Protein AF-A0A183EDA5-F1 (afdb_monomer)

Foldseek 3Di:
DQELQCCQPPPVSVPVVDDDDPVCPQDEAEYEDPDPVSVVSSVVVCVVVHPYYHYDPPDDDPD

Structure (mmCIF, N/CA/C/O backbone):
data_AF-A0A183EDA5-F1
#
_entry.id   AF-A0A183EDA5-F1
#
loop_
_atom_site.group_PDB
_atom_site.id
_atom_site.type_symbol
_atom_site.label_atom_id
_atom_site.label_alt_id
_atom_site.label_comp_id
_atom_site.label_asym_id
_atom_site.label_entity_id
_atom_site.label_seq_id
_atom_site.pdbx_PDB_ins_code
_atom_site.Cartn_x
_atom_site.Cartn_y
_atom_site.Cartn_z
_atom_site.occupancy
_atom_site.B_iso_or_equiv
_atom_site.auth_seq_id
_atom_site.auth_comp_id
_atom_site.auth_asym_id
_atom_site.auth_atom_id
_atom_site.pdbx_PDB_model_num
ATOM 1 N N . MET A 1 1 ? 9.347 4.924 4.372 1.00 86.81 1 MET A N 1
ATOM 2 C CA . MET A 1 1 ? 8.072 4.706 5.079 1.00 86.81 1 MET A CA 1
ATOM 3 C C . MET A 1 1 ? 7.074 5.743 4.585 1.00 86.81 1 MET A C 1
ATOM 5 O O . MET A 1 1 ? 7.405 6.923 4.588 1.00 86.81 1 MET A O 1
ATOM 9 N N . ILE A 1 2 ? 5.921 5.301 4.082 1.00 96.38 2 ILE A N 1
ATOM 10 C CA . ILE A 1 2 ? 4.868 6.161 3.525 1.00 96.38 2 ILE A CA 1
ATOM 11 C C . ILE A 1 2 ? 3.831 6.461 4.614 1.00 96.38 2 ILE A C 1
ATOM 13 O O . ILE A 1 2 ? 3.349 5.549 5.284 1.00 96.38 2 ILE A O 1
ATOM 17 N N . HIS A 1 3 ? 3.456 7.729 4.778 1.00 95.75 3 HIS A N 1
ATOM 18 C CA . HIS A 1 3 ? 2.402 8.132 5.709 1.00 95.75 3 HIS A CA 1
ATOM 19 C C . HIS A 1 3 ? 1.029 7.767 5.133 1.00 95.75 3 HIS A C 1
ATOM 21 O O . HIS A 1 3 ? 0.589 8.383 4.162 1.00 95.75 3 HIS A O 1
ATOM 27 N N . ALA A 1 4 ? 0.347 6.777 5.717 1.00 97.06 4 ALA A N 1
ATOM 28 C CA . ALA A 1 4 ? -0.902 6.250 5.161 1.00 97.06 4 ALA A CA 1
ATOM 29 C C . ALA A 1 4 ? -1.990 7.328 5.036 1.00 97.06 4 ALA A C 1
ATOM 31 O O . ALA A 1 4 ? -2.688 7.371 4.028 1.00 97.06 4 ALA A O 1
ATOM 32 N N . HIS A 1 5 ? -2.088 8.245 6.008 1.00 96.12 5 HIS A N 1
ATOM 33 C CA . HIS A 1 5 ? -3.067 9.331 5.964 1.00 96.12 5 HIS A CA 1
ATOM 34 C C . HIS A 1 5 ? -2.863 10.235 4.741 1.00 96.12 5 HIS A C 1
ATOM 36 O O . HIS A 1 5 ? -3.784 10.400 3.946 1.00 96.12 5 HIS A O 1
ATOM 42 N N . LEU A 1 6 ? -1.641 10.745 4.542 1.00 97.00 6 LEU A N 1
ATOM 43 C CA . LEU A 1 6 ? -1.305 11.585 3.386 1.00 97.00 6 LEU A CA 1
ATOM 44 C C . LEU A 1 6 ? -1.439 10.813 2.069 1.00 97.00 6 LEU A C 1
ATOM 46 O O . LEU A 1 6 ? -1.874 11.365 1.065 1.00 97.00 6 LEU A O 1
ATOM 50 N N . PHE A 1 7 ? -1.108 9.520 2.067 1.00 97.75 7 PHE A N 1
ATOM 51 C CA . PHE A 1 7 ? -1.251 8.671 0.886 1.00 97.75 7 PHE A CA 1
ATOM 52 C C . PHE A 1 7 ? -2.712 8.513 0.444 1.00 97.75 7 PHE A C 1
ATOM 54 O O . PHE A 1 7 ? -2.998 8.461 -0.754 1.00 97.75 7 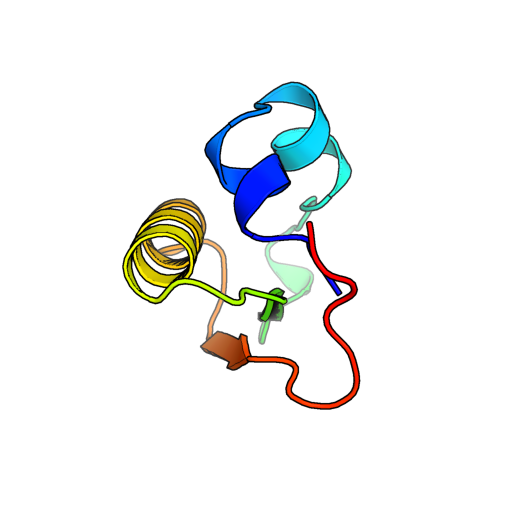PHE A O 1
ATOM 61 N N . VAL A 1 8 ? -3.644 8.461 1.398 1.00 98.06 8 VAL A N 1
ATOM 62 C CA . VAL A 1 8 ? -5.084 8.397 1.124 1.00 98.06 8 VAL A CA 1
ATOM 63 C C . VAL A 1 8 ? -5.615 9.764 0.683 1.00 98.06 8 VAL A C 1
ATOM 65 O O . VAL A 1 8 ? -6.304 9.842 -0.338 1.00 98.06 8 VAL A O 1
ATOM 68 N N . THR A 1 9 ? -5.284 10.836 1.408 1.00 97.94 9 THR A N 1
ATOM 69 C CA . THR A 1 9 ? -5.944 12.147 1.264 1.00 97.94 9 THR A C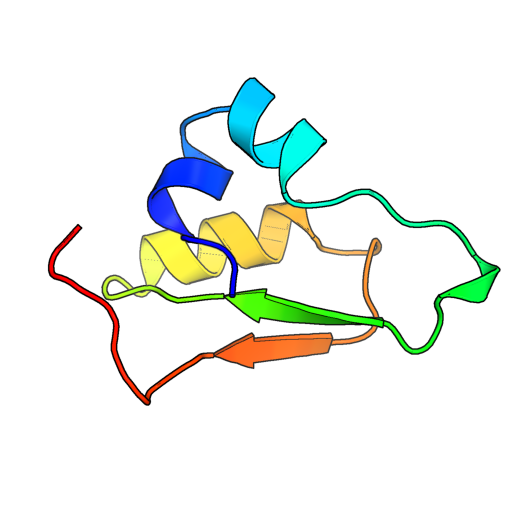A 1
ATOM 70 C C . THR A 1 9 ? -5.320 13.067 0.215 1.00 97.94 9 THR A C 1
ATOM 72 O O . THR A 1 9 ? -6.027 13.906 -0.342 1.00 97.94 9 THR A O 1
ATOM 75 N N . ASP A 1 10 ? -4.037 12.900 -0.111 1.00 98.00 10 ASP A N 1
ATOM 76 C CA . ASP A 1 10 ? -3.312 13.760 -1.046 1.00 98.00 10 ASP A CA 1
ATOM 77 C C . ASP A 1 10 ? -2.816 12.961 -2.264 1.00 98.00 10 ASP A C 1
ATOM 79 O O . ASP A 1 10 ? -1.843 12.204 -2.224 1.00 98.00 10 ASP A O 1
ATOM 83 N N . ALA A 1 11 ? -3.487 13.157 -3.403 1.00 96.81 11 ALA A N 1
ATOM 84 C CA . ALA A 1 11 ? -3.134 12.509 -4.666 1.00 96.81 11 ALA A CA 1
ATOM 85 C C . ALA A 1 11 ? -1.772 12.960 -5.229 1.00 96.81 11 ALA A C 1
ATOM 87 O O . ALA A 1 11 ? -1.147 12.231 -6.003 1.00 96.81 11 ALA A O 1
ATOM 88 N N . THR A 1 12 ? -1.304 14.160 -4.887 1.00 97.44 12 THR A N 1
ATOM 89 C CA . THR A 1 12 ? 0.031 14.632 -5.265 1.00 97.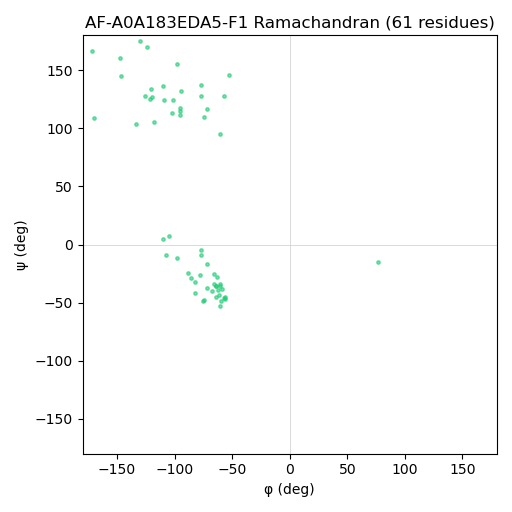44 12 THR A CA 1
ATOM 90 C C . THR A 1 12 ? 1.084 13.936 -4.421 1.00 97.44 12 THR A C 1
ATOM 92 O O . THR A 1 12 ? 2.000 13.358 -5.003 1.00 97.44 12 THR A O 1
ATOM 95 N N . TYR A 1 13 ? 0.904 13.882 -3.098 1.00 97.69 13 TYR A N 1
ATOM 96 C CA . TYR A 1 13 ? 1.767 13.099 -2.209 1.00 97.69 13 TYR A CA 1
ATOM 97 C C . TYR A 1 13 ? 1.810 11.625 -2.620 1.00 97.69 13 TYR A C 1
ATOM 99 O O . TYR A 1 13 ? 2.884 11.050 -2.737 1.00 97.69 13 TYR A O 1
ATOM 107 N N . ARG A 1 14 ? 0.662 11.007 -2.920 1.00 96.88 14 ARG A N 1
ATOM 108 C CA . ARG A 1 14 ? 0.599 9.609 -3.371 1.00 96.88 14 ARG A CA 1
ATOM 109 C C . ARG A 1 14 ? 1.458 9.347 -4.609 1.00 96.88 14 ARG A C 1
ATOM 111 O O . ARG A 1 14 ? 2.211 8.378 -4.629 1.00 96.88 14 ARG A O 1
ATOM 118 N N . ARG A 1 15 ? 1.367 10.215 -5.625 1.00 96.00 15 ARG A N 1
ATOM 119 C CA . ARG A 1 15 ? 2.145 10.085 -6.872 1.00 96.00 15 ARG A CA 1
ATOM 120 C C . ARG A 1 15 ? 3.646 10.253 -6.658 1.00 96.00 15 ARG A C 1
ATOM 122 O O . ARG A 1 15 ? 4.419 9.633 -7.375 1.00 96.00 15 ARG A O 1
ATOM 129 N N . THR A 1 16 ? 4.060 11.099 -5.718 1.00 96.69 16 THR A N 1
ATOM 130 C CA . THR A 1 16 ? 5.485 11.316 -5.429 1.00 96.69 16 THR A CA 1
ATOM 131 C C . THR A 1 16 ? 6.048 10.291 -4.445 1.00 96.69 16 THR A C 1
ATOM 133 O O . THR A 1 16 ? 7.227 9.965 -4.526 1.00 96.69 16 THR A O 1
ATOM 136 N N . ALA A 1 17 ? 5.220 9.756 -3.544 1.00 96.50 17 ALA A N 1
ATOM 137 C CA . ALA A 1 17 ? 5.607 8.762 -2.545 1.00 96.50 17 ALA A CA 1
ATOM 138 C C . ALA A 1 17 ? 5.728 7.339 -3.111 1.00 96.50 17 ALA A C 1
ATOM 140 O O . ALA A 1 17 ? 6.471 6.534 -2.552 1.00 96.50 17 ALA A O 1
ATOM 141 N N . LEU A 1 18 ? 5.007 7.021 -4.194 1.00 9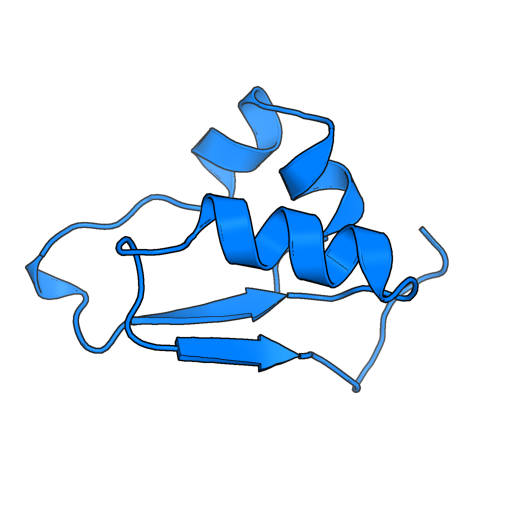6.50 18 LEU A N 1
ATOM 142 C CA . LEU A 1 18 ? 5.047 5.713 -4.843 1.00 96.50 18 LEU A CA 1
ATOM 143 C C . LEU A 1 18 ? 5.187 5.858 -6.363 1.00 96.50 18 LEU A C 1
ATOM 145 O O . LEU A 1 18 ? 4.221 6.128 -7.073 1.00 96.50 18 LEU A O 1
ATOM 149 N N . SER A 1 19 ? 6.400 5.612 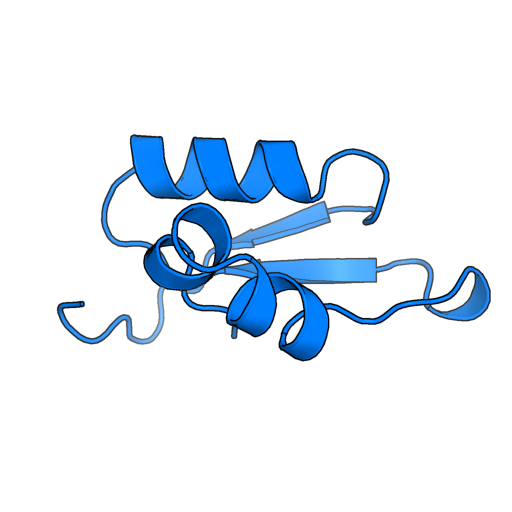-6.852 1.00 95.00 19 SER A N 1
ATOM 150 C CA . SER A 1 19 ? 6.714 5.428 -8.269 1.00 95.00 19 SER A CA 1
ATOM 151 C C . SER A 1 19 ? 7.430 4.093 -8.416 1.00 95.00 19 SER A C 1
ATOM 153 O O . SER A 1 19 ? 8.397 3.846 -7.701 1.00 95.00 19 SER A O 1
ATOM 155 N N . THR A 1 20 ? 6.952 3.236 -9.314 1.00 95.88 20 THR A N 1
ATOM 156 C CA . THR A 1 20 ? 7.483 1.881 -9.500 1.00 95.88 20 THR A CA 1
ATOM 157 C C . THR A 1 20 ? 7.372 1.431 -10.958 1.00 95.88 20 THR A C 1
ATOM 159 O O . THR A 1 20 ? 6.597 1.991 -11.737 1.00 95.88 20 THR A O 1
ATOM 162 N N . CYS A 1 21 ? 8.149 0.420 -11.330 1.00 95.88 21 CYS A N 1
ATOM 163 C CA . CYS A 1 21 ? 8.119 -0.277 -12.605 1.00 95.88 21 CYS A CA 1
ATOM 164 C C . CYS A 1 21 ? 8.076 -1.803 -12.395 1.00 95.88 21 CYS A C 1
ATOM 166 O O . CYS A 1 21 ? 8.137 -2.304 -11.276 1.00 95.88 21 CYS A O 1
ATOM 168 N N . ARG A 1 22 ? 7.950 -2.575 -13.483 1.00 95.50 22 ARG A N 1
ATOM 169 C CA . ARG A 1 22 ? 7.856 -4.045 -13.385 1.00 95.50 22 ARG A CA 1
ATOM 170 C C . ARG A 1 22 ? 9.115 -4.696 -12.805 1.00 95.50 22 ARG A C 1
ATOM 172 O O . ARG A 1 22 ? 8.988 -5.745 -12.180 1.00 95.50 22 ARG A O 1
ATOM 179 N N . ASP A 1 23 ? 10.274 -4.073 -12.991 1.00 97.75 23 ASP A N 1
ATOM 180 C CA . ASP A 1 23 ? 11.569 -4.605 -12.556 1.00 97.75 23 ASP A CA 1
ATOM 181 C C . ASP A 1 23 ? 11.810 -4.436 -11.046 1.00 97.75 23 ASP A C 1
ATOM 183 O O . ASP A 1 23 ? 12.732 -5.038 -10.505 1.00 97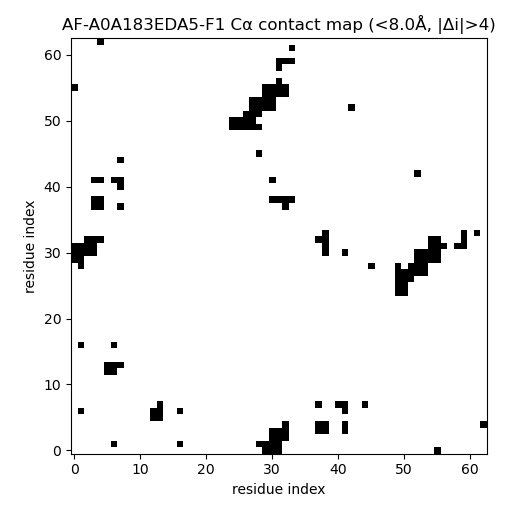.75 23 ASP A O 1
ATOM 187 N N . ASP A 1 24 ? 10.952 -3.685 -10.344 1.00 96.81 24 ASP A N 1
ATOM 188 C CA . ASP A 1 24 ? 11.027 -3.525 -8.884 1.00 96.81 24 ASP A CA 1
ATOM 189 C C . ASP A 1 24 ? 10.476 -4.739 -8.119 1.00 96.81 24 ASP A C 1
ATOM 191 O O . ASP A 1 24 ? 10.514 -4.770 -6.888 1.00 96.81 24 ASP A O 1
ATOM 195 N N . ARG A 1 25 ? 9.913 -5.734 -8.818 1.00 97.62 25 ARG A N 1
ATOM 196 C CA . ARG A 1 25 ? 9.301 -6.899 -8.173 1.00 97.62 25 ARG A CA 1
ATOM 197 C C . ARG A 1 25 ? 10.361 -7.897 -7.669 1.00 97.62 25 ARG A C 1
ATOM 199 O O . ARG A 1 25 ? 11.282 -8.221 -8.418 1.00 97.62 25 ARG A O 1
ATOM 206 N N . PRO A 1 26 ? 10.202 -8.465 -6.453 1.00 97.44 26 PRO A N 1
ATOM 207 C CA . PRO A 1 26 ? 9.062 -8.291 -5.553 1.00 97.44 26 PRO A CA 1
ATOM 208 C C . PRO A 1 26 ? 9.091 -6.948 -4.808 1.00 97.44 26 PRO A C 1
ATOM 210 O O . PRO A 1 26 ? 10.068 -6.614 -4.141 1.00 97.44 26 PRO A O 1
ATOM 213 N N . LEU A 1 27 ? 7.984 -6.210 -4.874 1.00 97.94 27 LEU A N 1
ATOM 214 C CA . LEU A 1 27 ? 7.844 -4.898 -4.254 1.00 97.94 27 LEU A CA 1
ATOM 215 C C . LEU A 1 27 ? 7.050 -5.005 -2.951 1.00 97.94 27 LEU A C 1
ATOM 217 O O . LEU A 1 27 ? 5.900 -5.445 -2.957 1.00 97.94 27 LEU A O 1
ATOM 221 N N . ILE A 1 28 ? 7.628 -4.528 -1.847 1.00 98.06 28 ILE A N 1
ATOM 222 C CA . ILE A 1 28 ? 6.937 -4.368 -0.561 1.00 98.06 28 ILE A CA 1
ATOM 223 C C . ILE A 1 28 ? 6.736 -2.882 -0.277 1.00 98.06 28 ILE A C 1
ATOM 225 O O . ILE A 1 28 ? 7.698 -2.114 -0.226 1.00 98.06 28 ILE A O 1
ATOM 229 N N . VAL A 1 29 ? 5.489 -2.472 -0.053 1.00 98.19 29 VAL A N 1
ATOM 230 C CA . VAL A 1 29 ? 5.160 -1.090 0.315 1.00 98.19 29 VAL A CA 1
ATOM 231 C C . VAL A 1 29 ? 5.048 -0.987 1.831 1.00 98.19 29 VAL A C 1
ATOM 233 O O . VAL A 1 29 ? 4.186 -1.615 2.441 1.00 98.19 29 VAL A O 1
ATOM 236 N N . GLN A 1 30 ? 5.910 -0.178 2.450 1.00 97.75 30 GLN A N 1
ATOM 237 C CA . GLN A 1 30 ? 5.877 0.047 3.895 1.00 97.75 30 GLN A CA 1
ATOM 238 C C . GLN A 1 30 ? 5.076 1.306 4.246 1.00 97.75 30 GLN A C 1
ATOM 240 O O . GLN A 1 30 ? 5.519 2.431 3.973 1.00 97.75 30 GLN A O 1
ATOM 245 N N . PHE A 1 31 ? 3.951 1.121 4.935 1.00 97.75 31 PHE A N 1
ATOM 246 C CA . PHE A 1 31 ? 3.141 2.202 5.487 1.00 97.75 31 PHE A CA 1
ATOM 247 C C . PHE A 1 31 ? 3.425 2.437 6.966 1.00 97.75 31 PHE A C 1
ATOM 249 O O . PHE A 1 31 ? 3.809 1.536 7.708 1.00 97.75 31 PHE A O 1
ATOM 256 N N . CYS A 1 32 ? 3.159 3.658 7.409 1.00 96.62 32 CYS A N 1
ATOM 257 C CA . CYS A 1 32 ? 2.931 3.965 8.809 1.00 96.62 32 CYS A CA 1
ATOM 258 C C . CYS A 1 32 ? 1.536 4.551 8.974 1.00 96.62 32 CYS A C 1
ATOM 260 O O . CYS A 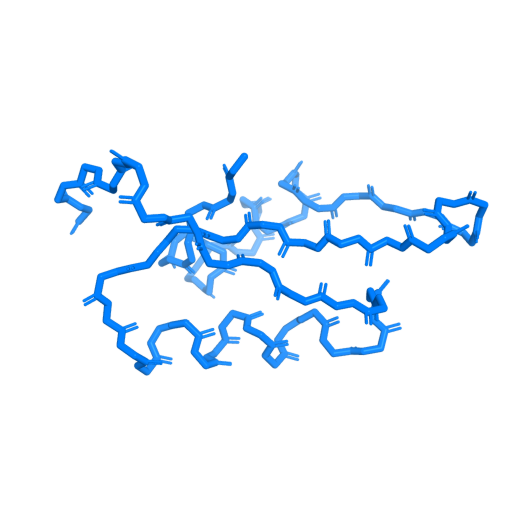1 32 ? 1.164 5.510 8.289 1.00 96.62 32 CYS A O 1
ATOM 262 N N . ALA A 1 33 ? 0.772 3.957 9.882 1.00 95.06 33 ALA A N 1
ATOM 263 C CA . ALA A 1 33 ? -0.605 4.310 10.163 1.00 95.06 33 ALA A CA 1
ATOM 264 C C . ALA A 1 33 ? -0.893 4.097 11.651 1.00 95.06 33 ALA A C 1
ATOM 266 O O . ALA A 1 33 ? -0.400 3.141 12.243 1.00 95.06 33 ALA A O 1
ATOM 267 N N . ASN A 1 34 ? -1.728 4.962 12.227 1.00 92.25 34 ASN A N 1
ATOM 268 C CA . ASN A 1 34 ? -2.230 4.814 13.599 1.00 92.25 34 ASN A CA 1
ATOM 269 C C . ASN A 1 34 ? -3.714 4.414 13.645 1.00 92.25 34 ASN A C 1
ATOM 271 O O . ASN A 1 34 ? -4.234 4.106 14.712 1.00 92.25 34 ASN A O 1
ATOM 275 N N . ASP A 1 35 ? -4.393 4.436 12.497 1.00 94.62 35 ASP A N 1
ATOM 276 C CA . ASP A 1 35 ? -5.811 4.127 12.353 1.00 94.62 35 ASP A CA 1
ATOM 277 C C . ASP A 1 35 ? -5.993 2.958 11.361 1.00 94.62 35 ASP A C 1
ATOM 279 O O . ASP A 1 35 ? -5.503 3.045 10.226 1.00 94.62 35 ASP A O 1
ATOM 283 N N . PRO A 1 36 ? -6.679 1.866 11.751 1.00 96.38 36 PRO A N 1
ATOM 284 C CA . PRO A 1 36 ? -6.868 0.698 10.893 1.00 96.38 36 PRO A CA 1
ATOM 285 C C . PRO A 1 36 ? -7.611 0.994 9.585 1.00 96.38 36 PRO A C 1
ATOM 287 O O . PRO A 1 36 ? -7.288 0.400 8.558 1.00 96.38 36 PRO A O 1
ATOM 290 N N . LEU A 1 37 ? -8.586 1.910 9.594 1.00 98.12 37 LEU A N 1
ATOM 291 C CA . LEU A 1 37 ? -9.371 2.243 8.398 1.00 98.12 37 LEU A CA 1
ATOM 292 C C . LEU A 1 37 ? -8.537 3.027 7.379 1.00 98.12 37 LEU A C 1
ATOM 294 O O . LEU A 1 37 ? -8.629 2.792 6.172 1.00 98.12 37 LEU A O 1
ATOM 298 N N . THR A 1 38 ? -7.673 3.912 7.867 1.00 97.44 38 THR A N 1
ATOM 299 C CA . THR A 1 38 ? -6.693 4.640 7.061 1.00 97.44 38 THR A CA 1
ATOM 300 C C . THR A 1 38 ? -5.676 3.679 6.450 1.00 97.44 38 THR A C 1
ATOM 302 O O . THR A 1 38 ? -5.397 3.772 5.255 1.00 97.44 38 THR A O 1
ATOM 305 N N . LEU A 1 39 ? -5.158 2.722 7.232 1.00 97.94 39 LEU A N 1
ATOM 306 C CA . LEU A 1 39 ? -4.260 1.687 6.714 1.00 97.94 39 LEU A CA 1
ATOM 307 C C . LEU A 1 39 ? -4.940 0.854 5.624 1.00 97.94 39 LEU A C 1
ATOM 309 O O . LEU A 1 39 ? -4.371 0.690 4.551 1.00 97.94 39 LEU A O 1
ATOM 313 N N . LEU A 1 40 ? -6.165 0.378 5.867 1.00 98.50 40 LEU A N 1
ATOM 314 C CA . LEU A 1 40 ? -6.937 -0.389 4.887 1.00 98.50 40 LEU A CA 1
ATOM 315 C C . LEU A 1 40 ? -7.124 0.392 3.580 1.00 98.50 40 LEU A C 1
ATOM 317 O O . LEU A 1 40 ? -6.878 -0.146 2.502 1.00 98.50 40 LEU A O 1
ATOM 321 N N . SER A 1 41 ? -7.499 1.668 3.679 1.00 98.56 41 SER A N 1
ATOM 322 C CA . SER A 1 41 ? -7.676 2.543 2.515 1.00 98.56 41 SER A CA 1
ATOM 323 C C . SER A 1 41 ? -6.364 2.723 1.738 1.00 98.56 41 SER A C 1
ATOM 325 O O . SER A 1 41 ? -6.361 2.703 0.509 1.00 98.56 41 SER A O 1
ATOM 327 N N . ALA A 1 42 ? -5.229 2.851 2.435 1.00 98.44 42 ALA A N 1
ATOM 328 C CA . ALA A 1 42 ? -3.913 2.933 1.804 1.00 98.44 42 ALA A CA 1
ATOM 329 C C . ALA A 1 42 ? -3.514 1.614 1.115 1.00 98.44 42 ALA A C 1
ATOM 331 O O . ALA A 1 42 ? -3.001 1.648 -0.002 1.00 98.44 42 ALA A O 1
ATOM 332 N N . CYS A 1 43 ? -3.805 0.463 1.732 1.00 98.50 43 CYS A N 1
ATOM 333 C CA . CYS A 1 43 ? -3.577 -0.858 1.142 1.00 98.50 43 CYS A CA 1
ATOM 334 C C . CYS A 1 43 ? -4.381 -1.058 -0.150 1.00 98.50 43 CYS A C 1
ATOM 336 O O . CYS A 1 43 ? -3.833 -1.532 -1.139 1.00 98.50 43 CYS A O 1
ATOM 338 N N . GLN A 1 44 ? -5.654 -0.650 -0.171 1.00 98.62 44 GLN A N 1
ATOM 339 C CA . GLN A 1 44 ? -6.499 -0.726 -1.371 1.00 98.62 44 GLN A CA 1
ATOM 340 C C . GLN A 1 44 ? -5.935 0.108 -2.531 1.00 98.62 44 GLN A C 1
ATOM 342 O O . GLN A 1 44 ? -6.025 -0.291 -3.686 1.00 98.62 44 GLN A O 1
ATOM 347 N N . LEU A 1 45 ? -5.299 1.246 -2.238 1.00 98.31 45 LEU A N 1
ATOM 348 C CA . LEU A 1 45 ? -4.670 2.094 -3.256 1.00 98.31 45 LEU A CA 1
ATOM 349 C C . LEU A 1 45 ? -3.385 1.499 -3.856 1.00 98.31 45 LEU A C 1
ATOM 351 O O . LEU A 1 45 ? -2.943 1.975 -4.902 1.00 98.31 45 LEU A O 1
ATOM 355 N N . VAL A 1 46 ? -2.778 0.497 -3.212 1.00 98.06 46 VAL A N 1
ATOM 356 C CA . VAL A 1 46 ? -1.586 -0.211 -3.719 1.00 98.06 46 VAL A CA 1
ATOM 357 C C . VAL A 1 46 ? -1.874 -1.647 -4.151 1.00 98.06 46 VAL A C 1
ATOM 359 O O . VAL A 1 46 ? -0.958 -2.366 -4.556 1.00 98.06 46 VAL A O 1
ATOM 362 N N . GLU A 1 47 ? -3.141 -2.061 -4.121 1.00 97.62 47 GLU A N 1
ATOM 363 C CA . GLU A 1 47 ? -3.568 -3.369 -4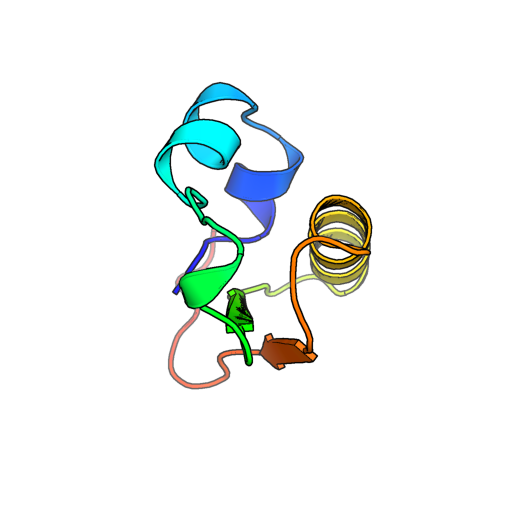.601 1.00 97.62 47 GLU A CA 1
ATOM 364 C C . GLU A 1 47 ? -3.161 -3.557 -6.073 1.00 97.62 47 GLU A C 1
ATOM 366 O O . GLU A 1 47 ? -3.391 -2.703 -6.930 1.00 97.62 47 GLU A O 1
ATOM 371 N N . GLY A 1 48 ? -2.474 -4.663 -6.366 1.00 96.50 48 GLY A N 1
ATOM 372 C CA . GLY A 1 48 ? -1.936 -4.964 -7.697 1.00 96.50 48 GLY A CA 1
ATOM 373 C C . GLY A 1 48 ? -0.661 -4.198 -8.083 1.00 96.50 48 GLY A C 1
ATOM 374 O O . GLY A 1 48 ? 0.032 -4.624 -9.011 1.00 96.50 48 GLY A O 1
ATOM 375 N N . LEU A 1 49 ? -0.296 -3.127 -7.369 1.00 97.25 49 LEU A N 1
ATOM 376 C CA . LEU A 1 49 ? 0.950 -2.383 -7.602 1.00 97.25 49 LEU A CA 1
ATOM 377 C C . LEU A 1 49 ? 2.155 -3.041 -6.923 1.00 97.25 49 LEU A C 1
ATOM 379 O O . LEU A 1 49 ? 3.256 -2.984 -7.465 1.00 97.25 49 LEU A O 1
ATOM 383 N N . CYS A 1 50 ? 1.943 -3.693 -5.781 1.00 98.19 50 CYS A N 1
ATOM 384 C CA . CYS A 1 50 ? 2.980 -4.362 -4.999 1.00 98.19 50 CYS A CA 1
ATOM 385 C C . CYS A 1 50 ? 2.667 -5.844 -4.747 1.00 98.19 50 CYS A C 1
ATOM 387 O O . CYS A 1 50 ? 1.560 -6.314 -5.011 1.00 98.19 50 CYS A O 1
ATOM 389 N N . ASP A 1 51 ? 3.649 -6.573 -4.220 1.00 98.44 51 ASP A N 1
ATOM 390 C CA . ASP A 1 51 ? 3.549 -7.991 -3.852 1.00 98.44 51 ASP A CA 1
ATOM 391 C C . ASP A 1 51 ? 3.264 -8.181 -2.349 1.00 98.44 51 ASP A C 1
ATOM 393 O O . ASP A 1 51 ? 2.901 -9.272 -1.914 1.00 98.44 51 ASP A O 1
ATOM 397 N N . GLY A 1 52 ? 3.379 -7.114 -1.550 1.00 98.19 52 GLY A N 1
ATOM 398 C CA . GLY A 1 52 ? 3.019 -7.121 -0.136 1.00 98.19 52 GLY A CA 1
ATOM 399 C C . GLY A 1 52 ? 3.042 -5.739 0.515 1.00 98.19 52 GLY A C 1
ATOM 400 O O . GLY A 1 52 ? 3.586 -4.776 -0.031 1.00 98.19 52 GLY A O 1
ATOM 401 N N . VAL A 1 53 ? 2.450 -5.662 1.707 1.00 98.19 53 VAL A N 1
ATOM 402 C CA . VAL A 1 53 ? 2.425 -4.458 2.544 1.00 98.19 53 VAL A CA 1
ATOM 403 C C . VAL A 1 53 ? 3.083 -4.758 3.885 1.00 98.19 53 VAL A C 1
ATOM 405 O O . VAL A 1 53 ? 2.776 -5.768 4.515 1.00 98.19 53 VAL A O 1
ATOM 408 N N . ASP A 1 54 ? 3.955 -3.854 4.323 1.00 97.69 54 ASP A N 1
ATOM 409 C CA . ASP A 1 54 ? 4.564 -3.862 5.651 1.00 97.69 54 ASP A CA 1
ATOM 410 C C . ASP A 1 54 ? 4.019 -2.702 6.499 1.00 97.69 54 ASP A C 1
ATOM 412 O O . ASP A 1 54 ? 3.886 -1.571 6.018 1.00 97.69 54 ASP A O 1
ATOM 416 N N . LEU A 1 55 ? 3.705 -2.973 7.767 1.00 96.31 55 LEU A N 1
ATOM 417 C CA . LEU A 1 55 ? 3.254 -1.963 8.723 1.00 96.31 55 LEU A CA 1
ATOM 418 C C . LEU A 1 55 ? 4.410 -1.596 9.654 1.00 96.31 55 LEU A C 1
ATOM 420 O O . LEU A 1 55 ? 4.832 -2.386 10.496 1.00 96.31 55 LEU A O 1
ATOM 424 N N . ASN A 1 56 ? 4.885 -0.358 9.549 1.00 94.75 56 ASN A N 1
ATOM 425 C CA . ASN A 1 56 ? 5.935 0.155 10.415 1.00 94.75 56 ASN A CA 1
ATOM 426 C C . ASN A 1 56 ? 5.405 0.392 11.842 1.00 94.75 56 ASN A C 1
ATOM 428 O O . ASN A 1 56 ? 4.556 1.256 12.057 1.00 94.75 56 ASN A O 1
ATOM 432 N N . LEU A 1 57 ? 5.955 -0.342 12.816 1.00 90.69 57 LEU A N 1
ATOM 433 C CA . LEU A 1 57 ? 5.657 -0.211 14.253 1.00 90.69 57 LEU A CA 1
ATOM 434 C C . LEU A 1 57 ? 6.779 0.489 15.050 1.00 90.69 57 LEU A C 1
ATOM 436 O O . LEU A 1 57 ? 6.737 0.519 16.277 1.00 90.69 57 LEU A O 1
AT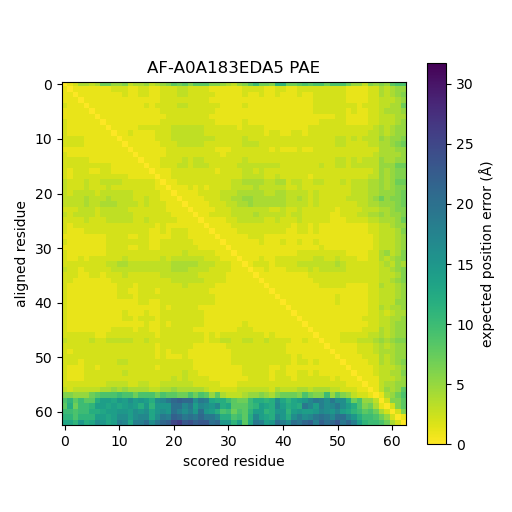OM 440 N N . GLY A 1 58 ? 7.799 1.030 14.374 1.00 83.81 58 GLY A N 1
ATOM 441 C CA . GLY A 1 58 ? 8.977 1.635 15.005 1.00 83.81 58 GLY A CA 1
ATOM 442 C C . GLY A 1 58 ? 8.766 3.082 15.456 1.00 83.81 58 GLY A C 1
ATOM 443 O O . GLY A 1 58 ? 9.204 3.456 16.540 1.00 83.81 58 GLY A O 1
ATOM 444 N N . SER A 1 59 ? 8.093 3.908 14.648 1.00 68.50 59 SER A N 1
ATOM 445 C CA . SER A 1 59 ? 7.612 5.230 15.067 1.00 68.50 59 SER A CA 1
ATOM 446 C C . SER A 1 59 ? 6.675 5.825 14.014 1.00 68.50 59 SER A C 1
ATOM 448 O O . SER A 1 59 ? 7.115 6.245 12.944 1.00 68.50 59 SER A O 1
ATOM 450 N N . CYS A 1 60 ? 5.383 5.895 14.329 1.00 68.88 60 CYS A N 1
ATOM 451 C CA . CYS A 1 60 ? 4.477 6.839 13.690 1.00 68.88 60 CYS A CA 1
ATOM 452 C C . CYS A 1 60 ? 4.396 8.055 14.601 1.00 68.88 60 CYS A C 1
ATOM 454 O O . CYS A 1 60 ? 3.836 7.970 15.696 1.00 68.88 60 CYS A O 1
ATOM 456 N N . SER A 1 61 ? 4.936 9.198 14.172 1.00 66.50 61 SER A N 1
ATOM 457 C CA . SER A 1 61 ? 4.544 10.462 14.796 1.00 66.50 61 SER A CA 1
ATOM 458 C C . SER A 1 61 ? 3.013 10.562 14.764 1.00 66.50 61 SER A C 1
ATOM 460 O O . SER A 1 61 ? 2.372 10.030 13.849 1.00 66.50 61 SER A O 1
ATOM 462 N N . LYS A 1 62 ? 2.414 11.178 15.791 1.00 59.53 62 LYS A N 1
ATOM 463 C CA . LYS A 1 62 ? 0.978 11.485 15.796 1.00 59.53 62 LYS A CA 1
ATOM 464 C C . LYS A 1 62 ? 0.711 12.418 14.609 1.00 59.53 62 LYS A C 1
ATOM 466 O O . LYS A 1 62 ? 1.009 13.604 14.701 1.00 59.53 62 LYS A O 1
ATOM 471 N N . GLN A 1 63 ? 0.305 11.833 13.486 1.00 54.97 63 GLN A N 1
ATOM 472 C CA . GLN A 1 63 ? -0.220 12.529 12.314 1.00 54.97 63 GLN A CA 1
ATOM 473 C C . GLN A 1 63 ? -1.610 13.053 12.639 1.00 54.97 63 GLN A C 1
ATOM 475 O O . GLN A 1 63 ? -2.351 12.308 13.324 1.00 54.97 63 GLN A O 1
#

pLDDT: mean 93.97, std 9.37, range [54.97, 98.62]

Sequence (63 aa):
MIHAHLFVTDATYRRTALSTCRDDRPLIVQFCANDPLTLLSACQLVEGLCDGVDLNLGSCSKQ

Mean predicted aligned error: 3.01 Å

Solvent-accessible surface area (backbone atoms only — not comparable to full-atom values): 3932 Å² total; per-residue (Å²): 122,43,54,16,61,52,45,61,75,30,71,66,55,31,56,71,76,58,79,88,61,84,84,56,62,85,30,69,49,43,33,29,62,93,45,72,69,42,38,51,54,32,50,62,76,41,63,86,76,46,77,45,78,44,77,53,85,87,76,66,74,93,124

Organism: NCBI:txid637853

Nearest PDB structures (foldseek):
  5uju-assembly1_A  TM=6.935E-01  e=7.784E+00  Burkholderia multivorans ATCC 17616
  6i6f-assembly1_B  TM=5.200E-01  e=9.578E+00  Homo sapiens

Secondary structure (DSSP, 8-state):
-EEHHHHHH-HHHHHHH----GGGPSPEEEEE-SSHHHHHHHHHHHTTT-SEEEE--S-----

InterPro domains:
  IPR013785 Aldolase-type TIM barrel [G3DSA:3.20.20.70] (1-63)
  IPR035587 DUS-like, FMN-binding domain [PF01207] (1-58)

Radius of gyration: 11.19 Å; Cα contacts (8 Å, |Δi|>4): 77; chains: 1; bounding box: 21×23×29 Å